Protein AF-A0A6J1N8Q4-F1 (afdb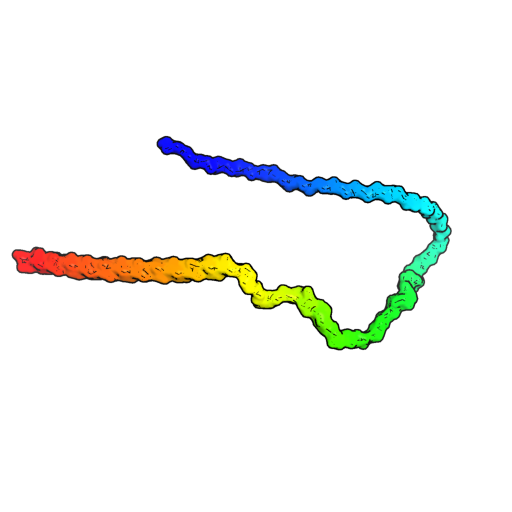_monomer_lite)

Sequence (117 aa):
MEVLPNSYDSDALDCNERSNHSNQSEPEACFSKSEVLWETWTPKTLKRPELLESKNKEWIKRRRPTAECSADALLREKIELVKLLKRNAEEEGNLKILILKEQLKQETIKTDKLLKD

Foldseek 3Di:
DDDDDDDDDDDDDDPDDDDDPDDDDDDDDPDDPDPPPVVPVPPPPPPPPDCPPP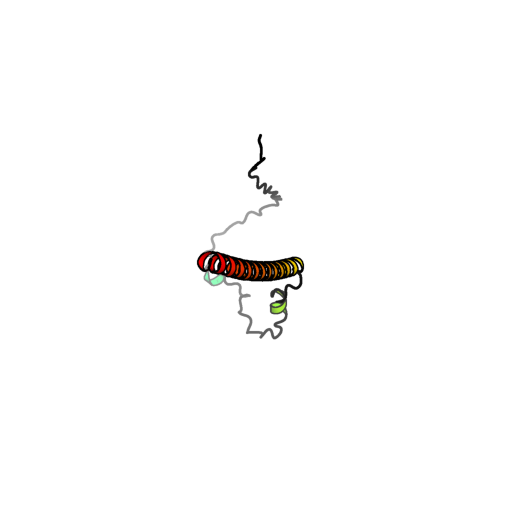PDCVVVVVPDDPPDPPVPPVVVVVVVVVVVVVVVVVVVVVVVVVVVVVVVVVVVVVVVVVVVD

pLDDT: mean 71.21, std 20.52, range [38.69, 98.56]

Radius of gyration: 39.67 Å; c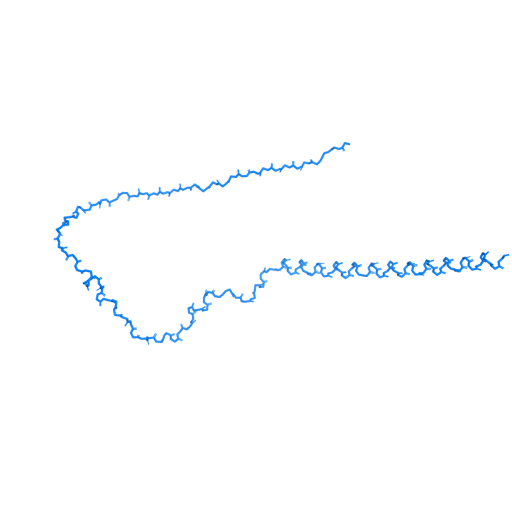hains: 1; bounding box: 64×50×116 Å

Structure (mmCIF, N/CA/C/O backbone):
data_AF-A0A6J1N8Q4-F1
#
_entry.id   AF-A0A6J1N8Q4-F1
#
loop_
_atom_site.group_PDB
_atom_site.id
_atom_site.type_symbol
_atom_site.label_atom_id
_atom_site.label_alt_id
_atom_site.label_comp_id
_atom_site.label_asym_id
_atom_site.label_entity_id
_atom_site.label_seq_id
_atom_site.pdbx_PDB_ins_code
_atom_site.Cartn_x
_atom_site.Cartn_y
_atom_site.Cartn_z
_atom_site.occupancy
_atom_site.B_iso_or_equiv
_atom_site.auth_seq_id
_atom_site.auth_comp_id
_atom_site.auth_asym_id
_atom_site.auth_atom_id
_atom_site.pdbx_PDB_model_num
ATOM 1 N N . MET A 1 1 ? -24.195 20.892 -11.183 1.00 38.69 1 MET A N 1
ATOM 2 C CA . MET A 1 1 ? -23.478 21.495 -12.322 1.00 38.69 1 MET A CA 1
ATOM 3 C C . MET A 1 1 ? -22.114 20.821 -12.362 1.00 38.69 1 MET A C 1
ATOM 5 O O . MET A 1 1 ? -21.383 20.968 -11.396 1.00 38.69 1 MET A O 1
ATOM 9 N N . GLU A 1 2 ? -21.918 19.787 -13.190 1.00 42.66 2 GLU A N 1
ATOM 10 C CA . GLU A 1 2 ? -21.594 19.887 -14.637 1.00 42.66 2 GLU A CA 1
ATOM 11 C C . GLU A 1 2 ? -20.201 20.538 -14.813 1.00 42.66 2 GLU A C 1
ATOM 13 O O . GLU A 1 2 ? -20.002 21.624 -14.290 1.00 42.66 2 GLU A O 1
ATOM 18 N N . VAL A 1 3 ? -19.164 19.977 -15.455 1.00 47.34 3 VAL A N 1
ATOM 19 C CA . VAL A 1 3 ? -19.009 18.901 -16.457 1.00 47.34 3 VAL A CA 1
ATOM 20 C C . VAL A 1 3 ? -17.543 18.398 -16.414 1.00 47.34 3 VAL A C 1
ATOM 22 O O . VAL A 1 3 ? -16.631 19.200 -16.223 1.00 47.34 3 VAL A O 1
ATOM 25 N N . LEU A 1 4 ? -17.301 17.098 -16.628 1.00 52.62 4 LEU A N 1
ATOM 26 C CA . LEU A 1 4 ? -15.997 16.551 -17.053 1.00 52.62 4 LEU A CA 1
ATOM 27 C C . LEU A 1 4 ? -15.833 16.735 -18.570 1.00 52.62 4 LEU A C 1
ATOM 29 O O . LEU A 1 4 ? -16.738 16.311 -19.288 1.00 52.62 4 LEU A O 1
ATOM 33 N N . PRO A 1 5 ? -14.690 17.187 -19.106 1.00 59.25 5 PRO A N 1
ATOM 34 C CA . PRO A 1 5 ? -14.375 16.929 -20.500 1.00 59.25 5 PRO A CA 1
ATOM 35 C C . PRO A 1 5 ? -13.581 15.623 -20.620 1.00 59.25 5 PRO A C 1
ATOM 37 O O . PRO A 1 5 ? -12.369 15.579 -20.421 1.00 59.25 5 PRO A O 1
ATOM 40 N N . ASN A 1 6 ? -14.299 14.557 -20.977 1.00 48.59 6 ASN A N 1
ATOM 41 C CA . ASN A 1 6 ? -13.776 13.552 -21.897 1.00 48.59 6 ASN A CA 1
ATOM 42 C C . ASN A 1 6 ? -13.686 14.218 -23.278 1.00 48.59 6 ASN A C 1
ATOM 44 O O . ASN A 1 6 ? -14.711 14.670 -23.786 1.00 48.59 6 ASN A O 1
ATOM 48 N N . SER A 1 7 ? -12.520 14.215 -23.919 1.00 50.19 7 SER A N 1
ATOM 49 C CA . SER A 1 7 ? -12.463 14.289 -25.382 1.00 50.19 7 SER A CA 1
ATOM 50 C C . SER A 1 7 ? -11.462 13.267 -25.904 1.00 50.19 7 SER A C 1
ATOM 52 O O . SER A 1 7 ? -10.249 13.407 -25.755 1.00 50.19 7 SER A O 1
ATOM 54 N N . TYR A 1 8 ? -12.025 12.208 -26.473 1.00 51.03 8 TYR A N 1
ATOM 55 C CA . TYR A 1 8 ? -11.393 11.378 -27.487 1.00 51.03 8 TYR A CA 1
ATOM 56 C C . TYR A 1 8 ? -11.149 12.223 -28.744 1.00 51.03 8 TYR A C 1
ATOM 58 O O . TYR A 1 8 ? -12.073 12.906 -29.166 1.00 51.03 8 TYR A O 1
ATOM 66 N N . ASP A 1 9 ? -9.968 12.091 -29.345 1.00 47.84 9 ASP A N 1
ATOM 67 C CA . ASP A 1 9 ? -9.703 12.242 -30.785 1.00 47.84 9 ASP A CA 1
ATOM 68 C C . ASP A 1 9 ? -8.525 11.286 -31.079 1.00 47.84 9 ASP A C 1
ATOM 70 O O . ASP A 1 9 ? -7.445 11.445 -30.513 1.00 47.84 9 ASP A O 1
ATOM 74 N N . SER A 1 10 ? -8.743 10.084 -31.622 1.00 48.59 10 SER A N 1
ATOM 75 C CA . SER A 1 10 ? -9.010 9.739 -33.032 1.00 48.59 10 SER A CA 1
ATOM 76 C C . SER A 1 10 ? -7.866 10.108 -33.986 1.00 48.59 10 SER A C 1
ATOM 78 O O . SER A 1 10 ? -7.731 11.246 -34.411 1.00 48.59 10 SER A O 1
ATOM 80 N N . ASP A 1 11 ? -7.073 9.079 -34.298 1.00 46.72 11 ASP A N 1
ATOM 81 C CA . ASP A 1 11 ? -6.535 8.707 -35.612 1.00 46.72 11 ASP A CA 1
ATOM 82 C C . ASP A 1 11 ? -5.971 9.787 -36.552 1.00 46.72 11 ASP A C 1
ATOM 84 O O . ASP A 1 11 ? -6.712 10.520 -37.197 1.00 46.72 11 ASP A O 1
ATOM 88 N N . ALA A 1 12 ? -4.656 9.719 -36.793 1.00 53.41 12 ALA A N 1
ATOM 89 C CA . ALA A 1 12 ? -4.099 9.713 -38.152 1.00 53.41 12 ALA A CA 1
ATOM 90 C C . ALA A 1 12 ? -2.621 9.279 -38.127 1.00 53.41 12 ALA A C 1
ATOM 92 O O . ALA A 1 12 ? -1.723 10.035 -37.759 1.00 53.41 12 ALA A O 1
ATOM 93 N N . LEU A 1 13 ? -2.373 8.034 -38.539 1.00 54.88 13 LEU A N 1
ATOM 94 C CA . LEU A 1 13 ? -1.102 7.628 -39.132 1.00 54.88 13 LEU A CA 1
ATOM 95 C C . LEU A 1 13 ? -0.940 8.398 -40.446 1.00 54.88 13 LEU A C 1
ATOM 97 O O . LEU A 1 13 ? -1.813 8.295 -41.303 1.00 54.88 13 LEU A O 1
ATOM 101 N N . ASP A 1 14 ? 0.174 9.103 -40.627 1.00 45.50 14 ASP A N 1
ATOM 102 C CA . ASP A 1 14 ? 0.563 9.614 -41.943 1.00 45.50 14 ASP A CA 1
ATOM 103 C C . ASP A 1 14 ? 1.999 9.171 -42.249 1.00 45.50 14 ASP A C 1
ATOM 105 O O . ASP A 1 14 ? 2.994 9.832 -41.941 1.00 45.50 14 ASP A O 1
ATOM 109 N N . CYS A 1 15 ? 2.109 7.953 -42.781 1.00 47.91 15 CYS A 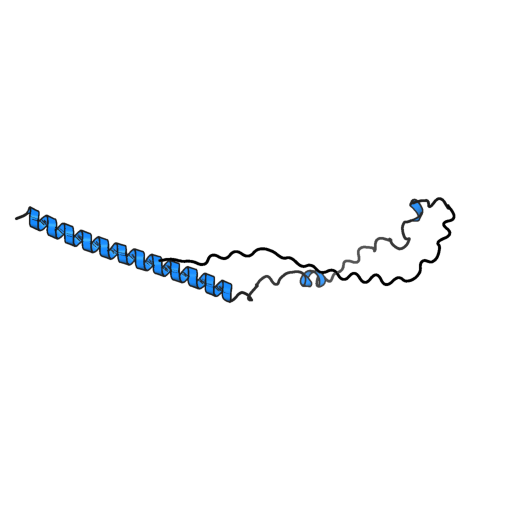N 1
ATOM 110 C CA . CYS A 1 15 ? 3.325 7.457 -43.407 1.00 47.91 15 CYS A CA 1
ATOM 111 C C . CYS A 1 15 ? 3.392 8.039 -44.820 1.00 47.91 15 CYS A C 1
ATOM 113 O O . CYS A 1 15 ? 2.942 7.399 -45.766 1.00 47.91 15 CYS A O 1
ATOM 115 N N . ASN A 1 16 ? 3.953 9.240 -44.973 1.00 50.56 16 ASN A N 1
ATOM 116 C CA . ASN A 1 16 ? 4.174 9.788 -46.305 1.00 50.56 16 ASN A CA 1
ATOM 117 C C . ASN A 1 16 ? 5.486 9.261 -46.902 1.00 50.56 16 ASN A C 1
ATOM 119 O O . ASN A 1 16 ? 6.597 9.598 -46.480 1.00 50.56 16 ASN A O 1
ATOM 123 N N . GLU A 1 17 ? 5.302 8.394 -47.889 1.00 51.69 17 GLU A N 1
ATOM 124 C CA . GLU A 1 17 ? 6.282 7.859 -48.813 1.00 51.69 17 GLU A CA 1
ATOM 125 C C . GLU A 1 17 ? 6.967 8.977 -49.612 1.00 51.69 17 GLU A C 1
ATOM 127 O O . GLU A 1 17 ? 6.329 9.881 -50.151 1.00 51.69 17 GLU A O 1
ATOM 132 N N . ARG A 1 18 ? 8.280 8.855 -49.827 1.00 45.41 18 ARG A N 1
ATOM 133 C CA . ARG A 1 18 ? 8.872 9.415 -51.045 1.00 45.41 18 ARG A CA 1
ATOM 134 C C . ARG A 1 18 ? 9.843 8.436 -51.677 1.00 45.41 18 ARG A C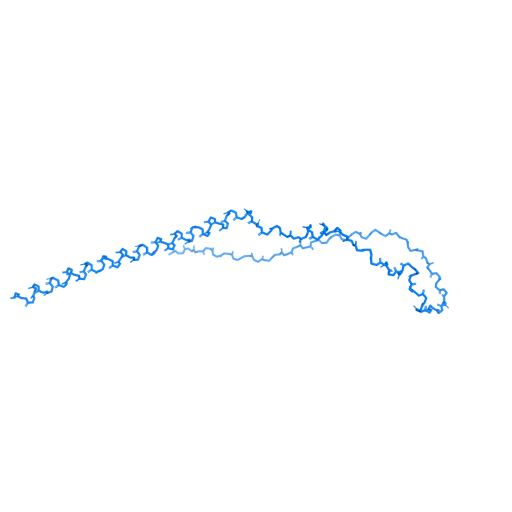 1
ATOM 136 O O . ARG A 1 18 ? 11.047 8.458 -51.441 1.00 45.41 18 ARG A O 1
ATOM 143 N N . SER A 1 19 ? 9.249 7.572 -52.495 1.00 46.59 19 SER A N 1
ATOM 144 C CA . SER A 1 19 ? 9.908 6.882 -53.595 1.00 46.59 19 SER A CA 1
ATOM 145 C C . SER A 1 19 ? 10.520 7.918 -54.541 1.00 46.59 19 SER A C 1
ATOM 147 O O . SER A 1 19 ? 9.814 8.772 -55.073 1.00 46.59 19 SER A O 1
ATOM 149 N N . ASN A 1 20 ? 11.833 7.842 -54.749 1.00 46.94 20 ASN A N 1
ATOM 150 C CA . ASN A 1 20 ? 12.497 8.483 -55.877 1.00 46.94 20 ASN A CA 1
ATOM 151 C C . ASN A 1 20 ? 13.066 7.374 -56.765 1.00 46.94 20 ASN A C 1
ATOM 153 O O . ASN A 1 20 ? 14.206 6.939 -56.601 1.00 46.94 20 ASN A O 1
ATOM 157 N N . HIS A 1 21 ? 12.242 6.915 -57.707 1.00 40.78 21 HIS A N 1
ATOM 158 C CA . HIS A 1 21 ? 12.697 6.181 -58.880 1.00 40.78 21 HIS A CA 1
ATOM 159 C C . HIS A 1 21 ? 13.516 7.127 -59.764 1.00 40.78 21 HIS A C 1
ATOM 161 O O . HIS A 1 21 ? 12.966 7.987 -60.448 1.00 40.78 21 HIS A O 1
ATOM 167 N N . SER A 1 22 ? 14.839 6.974 -59.741 1.00 46.75 22 SER A N 1
ATOM 168 C CA . SER A 1 22 ? 15.718 7.583 -60.736 1.00 46.75 22 SER A CA 1
ATOM 169 C C . SER A 1 22 ? 15.926 6.581 -61.867 1.00 46.75 22 SER A C 1
ATOM 171 O O . SER A 1 22 ? 16.653 5.599 -61.722 1.00 46.75 22 SER A O 1
ATOM 173 N N . ASN A 1 23 ? 15.220 6.820 -62.970 1.00 48.44 23 ASN A N 1
ATOM 174 C CA . ASN A 1 23 ? 15.334 6.097 -64.230 1.00 48.44 23 ASN A CA 1
ATOM 175 C C . ASN A 1 23 ? 16.757 6.199 -64.785 1.00 48.44 23 ASN A C 1
ATOM 177 O O . ASN A 1 23 ? 17.174 7.292 -65.164 1.00 48.44 23 ASN A O 1
ATOM 181 N N . GLN A 1 24 ? 17.458 5.074 -64.922 1.00 44.97 24 GLN A N 1
ATOM 182 C CA . GLN A 1 24 ? 18.624 4.968 -65.798 1.00 44.97 24 GLN A CA 1
ATOM 183 C C . GLN A 1 24 ? 18.629 3.614 -66.523 1.00 44.97 24 GLN A C 1
ATOM 185 O O . GLN A 1 24 ? 19.065 2.602 -65.987 1.00 44.97 24 GLN A O 1
ATOM 190 N N . SER A 1 25 ? 18.141 3.675 -67.768 1.00 49.88 25 SER A N 1
ATOM 191 C CA . SER A 1 25 ? 18.608 2.946 -68.962 1.00 49.88 25 SER A CA 1
ATOM 192 C C . SER A 1 25 ? 18.744 1.419 -68.883 1.00 49.88 25 SER A C 1
ATOM 194 O O . SER A 1 25 ? 19.770 0.886 -68.467 1.00 49.88 25 SER A O 1
ATOM 196 N N . GLU A 1 26 ? 17.731 0.735 -69.419 1.00 51.06 26 GLU A N 1
ATOM 197 C CA . GLU A 1 26 ? 17.800 -0.659 -69.865 1.00 51.06 26 GLU A CA 1
ATOM 198 C C . GLU A 1 26 ? 18.788 -0.809 -71.037 1.00 51.06 26 GLU A C 1
ATOM 200 O O . GLU A 1 26 ? 18.693 -0.060 -72.013 1.00 51.06 26 GLU A O 1
ATOM 205 N N . PRO A 1 27 ? 19.702 -1.791 -71.015 1.00 56.00 27 PRO A N 1
ATOM 206 C CA . PRO A 1 27 ? 20.245 -2.355 -72.238 1.00 56.00 27 PRO A CA 1
ATOM 207 C C . PRO A 1 27 ? 19.402 -3.571 -72.648 1.00 56.00 27 PRO A C 1
ATOM 209 O O . PRO A 1 27 ? 19.250 -4.523 -71.880 1.00 56.00 27 PRO A O 1
ATOM 212 N N . GLU A 1 28 ? 18.860 -3.533 -73.867 1.00 53.59 28 GLU A N 1
ATOM 213 C CA . GLU A 1 28 ? 18.140 -4.640 -74.499 1.00 53.59 28 GLU A CA 1
ATOM 214 C C . GLU A 1 28 ? 18.963 -5.938 -74.434 1.00 53.59 28 GLU A C 1
ATOM 216 O O . GLU A 1 28 ? 20.017 -6.076 -75.059 1.00 53.59 28 GLU A O 1
ATOM 221 N N . ALA A 1 29 ? 18.477 -6.916 -73.672 1.00 46.44 29 ALA A N 1
ATOM 222 C CA . ALA A 1 29 ? 19.062 -8.245 -73.624 1.00 46.44 29 ALA A CA 1
ATOM 223 C C . ALA A 1 29 ? 18.467 -9.105 -74.750 1.00 46.44 29 ALA A C 1
ATOM 225 O O . ALA A 1 29 ? 17.340 -9.592 -74.658 1.00 46.44 29 ALA A O 1
ATOM 226 N N . CYS A 1 30 ? 19.243 -9.325 -75.816 1.00 47.44 30 CYS A N 1
ATOM 227 C CA . CYS A 1 30 ? 18.997 -10.403 -76.773 1.00 47.44 30 CYS A CA 1
ATOM 228 C C . CYS A 1 30 ? 19.113 -11.756 -76.053 1.00 47.44 30 CYS A C 1
ATOM 230 O O . CYS A 1 30 ? 20.202 -12.314 -75.929 1.00 47.44 30 CYS A O 1
ATOM 232 N N . PHE A 1 31 ? 17.994 -12.304 -75.579 1.00 43.47 31 PHE A N 1
ATOM 233 C CA . PHE A 1 31 ? 17.947 -13.674 -75.076 1.00 43.47 31 PHE A CA 1
ATOM 234 C C . PHE A 1 31 ? 17.883 -14.650 -76.254 1.00 43.47 31 PHE A C 1
ATOM 236 O O . PHE A 1 31 ? 16.809 -15.024 -76.729 1.00 43.47 31 PHE A O 1
ATOM 243 N N . SER A 1 32 ? 19.047 -15.093 -76.729 1.00 56.91 32 SER A N 1
ATOM 244 C CA . SER A 1 32 ? 19.122 -16.354 -77.459 1.00 56.91 32 SER A CA 1
ATOM 245 C C . SER A 1 32 ? 18.685 -17.470 -76.505 1.00 56.91 32 SER A C 1
ATOM 247 O O . SER A 1 32 ? 19.217 -17.609 -75.405 1.00 56.91 32 SER A O 1
ATOM 249 N N . LYS A 1 33 ? 17.666 -18.245 -76.901 1.00 58.50 33 LYS A N 1
ATOM 250 C CA . LYS A 1 33 ? 17.229 -19.456 -76.190 1.00 58.50 33 LYS A CA 1
ATOM 251 C C . LYS A 1 33 ? 18.336 -20.512 -76.275 1.00 58.50 33 LYS A C 1
ATOM 253 O O . LYS A 1 33 ? 18.264 -21.423 -77.093 1.00 58.50 33 LYS A O 1
ATOM 258 N N . SER A 1 34 ? 19.373 -20.380 -75.460 1.00 61.31 34 SER A N 1
ATOM 259 C CA . SER A 1 34 ? 20.150 -21.528 -75.020 1.00 61.31 34 SER A CA 1
ATOM 260 C C . SER A 1 34 ? 19.398 -22.142 -73.844 1.00 61.31 34 SER A C 1
ATOM 262 O O . SER A 1 34 ? 19.024 -21.452 -72.896 1.00 61.31 34 SER A O 1
ATOM 264 N N . GLU A 1 35 ? 19.084 -23.431 -73.938 1.00 62.75 35 GLU A N 1
ATOM 265 C CA . GLU A 1 35 ? 18.524 -24.194 -72.826 1.00 62.75 35 GLU A CA 1
ATOM 266 C C . GLU A 1 35 ? 19.511 -24.124 -71.655 1.00 62.75 35 GLU A C 1
ATOM 268 O O . GLU A 1 35 ? 20.565 -24.760 -71.656 1.00 62.75 35 GLU A O 1
ATOM 273 N N . VAL A 1 36 ? 19.200 -23.277 -70.673 1.00 61.69 36 VAL A N 1
ATOM 274 C CA . VAL A 1 36 ? 19.993 -23.142 -69.454 1.00 61.69 36 VAL A CA 1
ATOM 275 C C . VAL A 1 36 ? 19.751 -24.399 -68.625 1.00 61.69 36 VAL A C 1
ATOM 277 O O . VAL A 1 36 ? 18.758 -24.514 -67.910 1.00 61.69 36 VAL A O 1
ATOM 280 N N . LEU A 1 37 ? 20.658 -25.368 -68.744 1.00 68.94 37 LEU A N 1
ATOM 281 C CA . LEU A 1 37 ? 20.733 -26.512 -67.842 1.00 68.94 37 LEU A CA 1
ATOM 282 C C . LEU A 1 37 ? 20.973 -25.981 -66.423 1.00 68.94 37 LEU A C 1
ATOM 284 O O . LEU A 1 37 ? 22.068 -25.510 -66.104 1.00 68.94 37 LEU A O 1
ATOM 288 N N . TRP A 1 38 ? 19.950 -26.065 -65.569 1.00 61.62 38 TRP A N 1
ATOM 289 C CA . TRP A 1 38 ? 19.970 -25.625 -64.165 1.00 61.62 38 TRP A CA 1
ATOM 290 C C . TRP A 1 38 ? 21.119 -26.231 -63.344 1.00 61.62 38 TRP A C 1
ATOM 292 O O . TRP A 1 38 ? 21.541 -25.664 -62.340 1.00 61.62 38 TRP A O 1
ATOM 302 N N . GLU A 1 39 ? 21.682 -27.344 -63.806 1.00 62.91 39 GLU A N 1
ATOM 303 C CA . GLU A 1 39 ? 22.846 -28.019 -63.225 1.00 62.91 39 GLU A CA 1
ATOM 304 C C . GLU A 1 39 ? 24.152 -27.210 -63.345 1.00 62.91 39 GLU A C 1
ATOM 306 O O . GLU A 1 39 ? 25.101 -27.443 -62.599 1.00 62.91 39 GLU A O 1
ATOM 311 N N . THR A 1 40 ? 24.208 -26.226 -64.247 1.00 62.56 40 THR A N 1
ATOM 312 C CA . THR A 1 40 ? 25.374 -25.342 -64.441 1.00 62.56 40 THR A CA 1
ATOM 313 C C . THR A 1 40 ? 25.263 -24.010 -63.697 1.00 62.56 40 THR A C 1
ATOM 315 O O . THR A 1 40 ? 26.213 -23.225 -63.691 1.00 62.56 40 THR A O 1
ATOM 318 N N . TRP A 1 41 ? 24.123 -23.752 -63.047 1.00 62.56 41 TRP A N 1
ATOM 319 C CA . TRP A 1 41 ? 23.832 -22.484 -62.375 1.00 62.56 41 TRP A CA 1
ATOM 320 C C . TRP A 1 41 ? 24.462 -22.344 -60.997 1.00 62.56 41 TRP A C 1
ATOM 322 O O . TRP A 1 41 ? 24.464 -21.252 -60.435 1.00 62.56 41 TRP A O 1
ATOM 332 N N . THR A 1 42 ? 25.023 -23.418 -60.447 1.00 67.25 42 THR A N 1
ATOM 333 C CA . THR A 1 42 ? 25.759 -23.358 -59.190 1.00 67.25 42 THR A CA 1
ATOM 334 C C . THR A 1 42 ? 27.041 -22.548 -59.411 1.00 67.25 42 THR A C 1
ATOM 336 O O . THR A 1 42 ? 27.940 -23.000 -60.129 1.00 67.25 42 THR A O 1
ATOM 339 N N . PRO A 1 43 ? 27.180 -21.354 -58.802 1.00 67.38 43 PRO A N 1
ATOM 340 C CA . PRO A 1 43 ? 28.407 -20.579 -58.888 1.00 67.38 43 PRO A CA 1
ATOM 341 C C . PRO A 1 43 ? 29.575 -21.450 -58.421 1.00 67.38 43 PRO A C 1
ATOM 343 O O . PRO A 1 43 ? 29.555 -21.968 -57.305 1.00 67.38 43 PRO A O 1
ATOM 346 N N . LYS A 1 44 ? 30.628 -21.591 -59.240 1.00 63.31 44 LYS A N 1
ATOM 347 C CA . LYS A 1 44 ? 31.853 -22.352 -58.893 1.00 63.31 44 LYS A CA 1
ATOM 348 C C . LYS A 1 44 ? 32.538 -21.854 -57.605 1.00 63.31 44 LYS A C 1
ATOM 350 O O . LYS A 1 44 ? 33.457 -22.494 -57.099 1.00 63.31 44 LYS A O 1
ATOM 355 N N . THR A 1 45 ? 32.097 -20.708 -57.094 1.00 59.12 45 THR A N 1
ATOM 356 C CA . THR A 1 45 ? 32.531 -20.038 -55.869 1.00 59.12 45 THR A CA 1
ATOM 357 C C . THR A 1 45 ? 31.771 -20.476 -54.615 1.00 59.12 45 THR A C 1
ATOM 359 O O . THR A 1 45 ? 32.250 -20.208 -53.519 1.00 59.12 45 THR A O 1
ATOM 362 N N . LEU A 1 46 ? 30.663 -21.221 -54.725 1.00 55.28 46 LEU A N 1
ATOM 363 C CA . LEU A 1 46 ? 29.993 -21.872 -53.588 1.00 55.28 46 LEU A CA 1
ATOM 364 C C . LEU A 1 46 ? 30.700 -23.179 -53.181 1.00 55.28 46 LEU A C 1
ATOM 366 O O . LEU A 1 46 ? 30.075 -24.174 -52.819 1.00 55.28 46 LEU A O 1
ATOM 370 N N . LYS A 1 47 ? 32.038 -23.189 -53.203 1.00 61.75 47 LYS A N 1
ATOM 371 C CA . LYS A 1 47 ? 32.784 -24.176 -52.425 1.00 61.75 47 LYS A CA 1
ATOM 372 C C . LYS A 1 47 ? 32.536 -23.841 -50.960 1.00 61.75 47 LYS A C 1
ATOM 374 O O . LYS A 1 47 ? 32.880 -22.749 -50.516 1.00 61.75 47 LYS A O 1
ATOM 379 N N . ARG A 1 48 ? 31.912 -24.767 -50.226 1.00 56.56 48 ARG A N 1
ATOM 380 C CA . ARG A 1 48 ? 31.799 -24.700 -48.765 1.00 56.56 48 ARG A CA 1
ATOM 381 C C . ARG A 1 48 ? 33.209 -24.423 -48.221 1.00 56.56 48 ARG A C 1
ATOM 383 O O . ARG A 1 48 ? 34.080 -25.262 -48.453 1.00 56.56 48 ARG A O 1
ATOM 390 N N . PRO A 1 49 ? 33.462 -23.284 -47.553 1.00 60.69 49 PRO A N 1
ATOM 391 C CA . PRO A 1 49 ? 34.731 -23.085 -46.878 1.00 60.69 49 PRO A CA 1
ATOM 392 C C . PRO A 1 49 ? 34.899 -24.237 -45.891 1.00 60.69 49 PRO A C 1
ATOM 394 O O . PRO A 1 49 ? 33.984 -24.508 -45.105 1.00 60.69 49 PRO A O 1
ATOM 397 N N . GLU A 1 50 ? 36.023 -24.948 -45.966 1.00 61.12 50 GLU A N 1
ATOM 398 C CA . GLU A 1 50 ? 36.422 -25.837 -44.882 1.00 61.12 50 GLU A CA 1
ATOM 399 C C . GLU A 1 50 ? 36.353 -25.040 -43.585 1.00 61.12 50 GLU A C 1
ATOM 401 O O . GLU A 1 50 ? 36.700 -23.859 -43.552 1.00 61.12 50 GLU A O 1
ATOM 406 N N . LEU A 1 51 ? 35.788 -25.683 -42.568 1.00 56.66 51 LEU A N 1
ATOM 407 C CA . LEU A 1 51 ? 35.405 -25.135 -41.277 1.00 56.66 51 LEU A CA 1
ATOM 408 C C . LEU A 1 51 ? 36.598 -24.415 -40.631 1.00 56.66 51 LEU A C 1
ATOM 410 O O . LEU A 1 51 ? 37.347 -24.977 -39.839 1.00 56.66 51 LEU A O 1
ATOM 414 N N . LEU A 1 52 ? 36.784 -23.147 -40.988 1.00 53.62 52 LEU A N 1
ATOM 415 C CA . LEU A 1 52 ? 37.698 -22.247 -40.319 1.00 53.62 52 LEU A CA 1
ATOM 416 C C . LEU A 1 52 ? 36.989 -21.929 -39.014 1.00 53.62 52 LEU A C 1
ATOM 418 O O . LEU A 1 52 ? 36.101 -21.078 -38.967 1.00 53.62 52 LEU A O 1
ATOM 422 N N . GLU A 1 53 ? 37.296 -22.719 -37.985 1.00 57.41 53 GL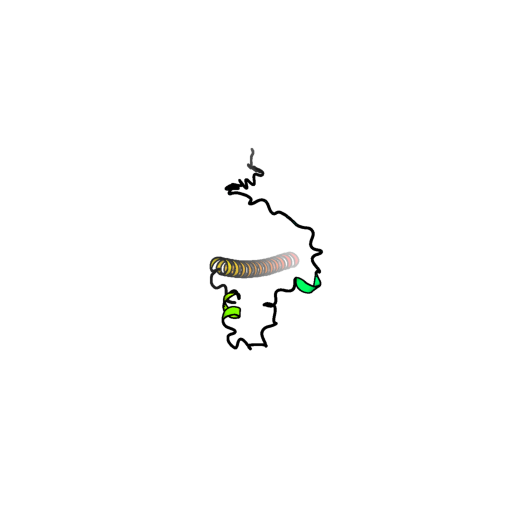U A N 1
ATOM 423 C CA . GLU A 1 53 ? 36.851 -22.479 -36.623 1.00 57.41 53 GLU A CA 1
ATOM 424 C C . GLU A 1 53 ? 37.180 -21.028 -36.285 1.00 57.41 53 GLU A C 1
ATOM 426 O O . GLU A 1 53 ? 38.319 -20.669 -35.974 1.00 57.41 53 GLU A O 1
ATOM 431 N N . SER A 1 54 ? 36.181 -20.156 -36.399 1.00 56.47 54 SER A N 1
ATOM 432 C CA . SER A 1 54 ? 36.312 -18.761 -36.037 1.00 56.47 54 SER A CA 1
ATOM 433 C C . SER A 1 54 ? 36.441 -18.732 -34.519 1.00 56.47 54 SER A C 1
ATOM 435 O O . SER A 1 54 ? 35.449 -18.657 -33.793 1.00 56.47 54 SER A O 1
ATOM 437 N N . LYS A 1 55 ? 37.680 -18.826 -34.026 1.00 61.38 55 LYS A N 1
ATOM 438 C CA . LYS A 1 55 ? 38.029 -18.790 -32.598 1.00 61.38 55 LYS A CA 1
ATOM 439 C C . LYS A 1 55 ? 37.608 -17.488 -31.917 1.00 61.38 55 LYS A C 1
ATOM 441 O O . LYS A 1 55 ? 37.672 -17.389 -30.696 1.00 61.38 55 LYS A O 1
ATOM 446 N N . ASN A 1 56 ? 37.126 -16.507 -32.679 1.00 61.44 56 ASN A N 1
ATOM 447 C CA . ASN A 1 56 ? 36.708 -15.227 -32.156 1.00 61.44 56 ASN A CA 1
ATOM 448 C C . ASN A 1 56 ? 35.184 -15.133 -32.008 1.00 61.44 56 ASN A C 1
ATOM 450 O O . ASN A 1 56 ? 34.462 -14.750 -32.922 1.00 61.44 56 ASN A O 1
ATOM 454 N N . LYS A 1 57 ? 34.693 -15.459 -30.806 1.00 63.25 57 LYS A N 1
ATOM 455 C CA . LYS A 1 57 ? 33.285 -15.284 -30.392 1.00 63.25 57 LYS A CA 1
ATOM 456 C C . LYS A 1 57 ? 32.930 -13.817 -30.088 1.00 63.25 57 LYS A C 1
ATOM 458 O O . LYS A 1 57 ? 31.848 -13.538 -29.578 1.00 63.25 57 LYS A O 1
ATOM 463 N N . GLU A 1 58 ? 33.821 -12.865 -30.359 1.00 63.88 58 GLU A N 1
ATOM 464 C CA . GLU A 1 58 ? 33.610 -11.441 -30.060 1.00 63.88 58 GLU A CA 1
ATOM 465 C C . GLU A 1 58 ? 32.433 -10.830 -30.827 1.00 63.88 58 GLU A C 1
ATOM 467 O O . GLU A 1 58 ? 31.734 -9.974 -30.286 1.00 63.88 58 GLU A O 1
ATOM 472 N N . TRP A 1 59 ? 32.127 -11.320 -32.032 1.00 64.06 59 TRP A N 1
ATOM 473 C CA . TRP A 1 59 ? 30.954 -10.867 -32.787 1.00 64.06 59 TRP A CA 1
ATOM 474 C C . TRP A 1 59 ? 29.625 -11.255 -32.111 1.00 64.06 59 TRP A C 1
ATOM 476 O O . TRP A 1 59 ? 28.652 -10.508 -32.207 1.00 64.06 59 TRP A O 1
ATOM 486 N N . ILE A 1 60 ? 29.595 -12.358 -31.346 1.00 63.19 60 ILE A N 1
ATOM 487 C CA . ILE A 1 60 ? 28.418 -12.807 -30.575 1.00 63.19 60 ILE A CA 1
ATOM 488 C C . ILE A 1 60 ? 28.153 -11.880 -29.376 1.00 63.19 60 ILE A C 1
ATOM 490 O O . ILE A 1 60 ? 27.009 -11.735 -28.946 1.00 63.19 60 ILE A O 1
ATOM 494 N N . LYS A 1 61 ? 29.182 -11.199 -28.853 1.00 63.97 61 LYS A N 1
ATOM 495 C CA . LYS A 1 61 ? 29.040 -10.278 -27.712 1.00 63.97 61 LYS A CA 1
ATOM 496 C C . LYS A 1 61 ? 28.371 -8.951 -28.085 1.00 63.97 61 LYS A C 1
ATOM 498 O O . LYS A 1 61 ? 27.789 -8.319 -27.215 1.00 63.97 61 LYS A O 1
ATOM 503 N N . ARG A 1 62 ? 28.390 -8.541 -29.360 1.00 63.66 62 ARG A N 1
ATOM 504 C CA . ARG A 1 62 ? 27.835 -7.246 -29.810 1.00 63.66 62 ARG A CA 1
ATOM 505 C C . ARG A 1 62 ? 26.307 -7.212 -29.930 1.00 63.66 62 ARG A C 1
ATOM 507 O O . ARG A 1 62 ? 25.753 -6.163 -30.231 1.00 63.66 62 ARG A O 1
ATOM 514 N N . ARG A 1 63 ? 25.623 -8.347 -29.734 1.00 61.78 63 ARG A N 1
ATOM 515 C CA . ARG A 1 63 ? 24.161 -8.467 -29.895 1.00 61.78 63 ARG A CA 1
ATOM 516 C C . ARG A 1 63 ? 23.407 -8.844 -28.626 1.00 61.78 63 ARG A C 1
ATOM 518 O O . ARG A 1 63 ? 22.196 -9.027 -28.684 1.00 61.78 63 ARG A O 1
ATOM 525 N N . ARG A 1 64 ? 24.090 -8.991 -27.490 1.00 63.97 64 ARG A N 1
ATOM 526 C CA . ARG A 1 64 ? 23.397 -9.221 -26.222 1.00 63.97 64 ARG A CA 1
ATOM 527 C C . ARG A 1 64 ? 23.128 -7.867 -25.574 1.00 63.97 64 ARG A C 1
ATOM 529 O O . ARG A 1 64 ? 24.098 -7.148 -25.338 1.00 63.97 64 ARG A O 1
ATOM 536 N N . PRO A 1 65 ? 21.865 -7.519 -25.276 1.00 63.59 65 PRO A N 1
ATOM 537 C CA . PRO A 1 65 ? 21.584 -6.476 -24.303 1.00 63.59 65 PRO A CA 1
ATOM 538 C C . PRO A 1 65 ? 22.415 -6.778 -23.054 1.00 63.59 65 PRO A C 1
ATOM 540 O O . PRO A 1 65 ? 22.399 -7.911 -22.563 1.00 63.59 65 PRO A O 1
ATOM 543 N N . THR A 1 66 ? 23.209 -5.815 -22.593 1.00 65.69 66 THR A N 1
ATOM 544 C CA . THR A 1 66 ? 23.922 -5.936 -21.319 1.00 65.69 66 THR A CA 1
ATOM 545 C C . THR A 1 66 ? 22.888 -6.254 -20.249 1.00 65.69 66 THR A C 1
ATOM 547 O O . THR A 1 66 ? 21.935 -5.500 -20.075 1.00 65.69 66 THR A O 1
ATOM 550 N N . ALA A 1 67 ? 23.042 -7.405 -19.592 1.00 60.34 67 ALA A N 1
ATOM 551 C CA . ALA A 1 67 ? 22.027 -8.034 -18.745 1.00 60.34 67 ALA A CA 1
ATOM 552 C C . ALA A 1 67 ? 21.699 -7.267 -17.450 1.00 60.34 67 ALA A C 1
ATOM 554 O O . ALA A 1 67 ? 20.993 -7.778 -16.592 1.00 60.34 67 ALA A O 1
ATOM 555 N N . GLU A 1 68 ? 22.143 -6.024 -17.324 1.00 60.44 68 GLU A N 1
ATOM 556 C CA . GLU A 1 68 ? 21.697 -5.112 -16.289 1.00 60.44 68 GLU A CA 1
ATOM 557 C C . GLU A 1 68 ? 21.326 -3.800 -16.965 1.00 60.44 68 GLU A C 1
ATOM 559 O O . GLU A 1 68 ? 22.169 -2.943 -17.230 1.00 60.44 68 GLU A O 1
ATOM 564 N N . CYS A 1 69 ? 20.038 -3.644 -17.276 1.00 57.84 69 CYS A N 1
ATOM 565 C CA . CYS A 1 69 ? 19.490 -2.336 -17.597 1.00 57.84 69 CYS A CA 1
ATOM 566 C C . CYS A 1 69 ? 19.460 -1.523 -16.294 1.00 57.84 69 CYS A C 1
ATOM 568 O O . CYS A 1 69 ? 18.457 -1.438 -15.588 1.00 57.84 69 CYS A O 1
ATOM 570 N N . SER A 1 70 ? 20.616 -0.970 -15.929 1.00 58.81 70 SER A N 1
ATOM 571 C CA . SER A 1 70 ? 20.769 0.006 -14.852 1.00 58.81 70 SER A CA 1
ATOM 572 C C . SER A 1 70 ? 20.122 1.354 -15.172 1.00 58.81 70 SER A C 1
ATOM 574 O O . SER A 1 70 ? 20.044 2.213 -14.300 1.00 58.81 70 SER A O 1
ATOM 576 N N . ALA A 1 71 ? 19.633 1.518 -16.403 1.00 62.34 71 ALA A N 1
ATOM 577 C CA . ALA A 1 71 ? 19.134 2.770 -16.945 1.00 62.34 71 ALA A CA 1
ATOM 578 C C . ALA A 1 71 ? 17.750 3.177 -16.423 1.00 62.34 71 ALA A C 1
ATOM 580 O O . ALA A 1 71 ? 17.400 4.350 -16.516 1.00 62.34 71 ALA A O 1
ATOM 581 N N . ASP A 1 72 ? 16.968 2.257 -15.853 1.00 79.81 72 ASP A N 1
ATOM 582 C CA . ASP A 1 72 ? 15.580 2.556 -15.490 1.00 79.81 72 ASP A CA 1
ATOM 583 C C . ASP A 1 72 ? 15.447 2.982 -14.016 1.00 79.81 72 ASP A C 1
ATOM 585 O O . ASP A 1 72 ? 14.795 2.335 -13.192 1.00 79.81 72 ASP A O 1
ATOM 589 N N . ALA A 1 73 ? 16.142 4.069 -13.658 1.00 87.00 73 ALA A N 1
ATOM 590 C CA . ALA A 1 73 ? 16.110 4.662 -12.316 1.00 87.00 73 ALA A CA 1
ATOM 591 C C . ALA A 1 73 ? 14.671 4.984 -11.878 1.00 87.00 73 ALA A C 1
ATOM 593 O O . ALA A 1 73 ? 14.272 4.667 -10.758 1.00 87.00 73 ALA A O 1
ATOM 594 N N . LEU A 1 74 ? 13.862 5.492 -12.812 1.00 89.12 74 LEU A N 1
ATOM 595 C CA . LEU A 1 74 ? 12.453 5.800 -12.588 1.00 89.12 74 LEU A CA 1
ATOM 596 C C . LEU A 1 74 ? 11.635 4.552 -12.229 1.00 89.12 74 LEU A C 1
ATOM 598 O O . LEU A 1 74 ? 10.778 4.599 -11.347 1.00 89.12 74 LEU A O 1
ATOM 602 N N . LEU A 1 75 ? 11.884 3.420 -12.894 1.00 89.19 75 LEU A N 1
ATOM 603 C CA . LEU A 1 75 ? 11.196 2.168 -12.580 1.00 89.19 75 LEU A CA 1
ATOM 604 C C . LEU A 1 75 ? 11.543 1.681 -11.166 1.00 89.19 75 LEU A C 1
ATOM 606 O O . LEU A 1 75 ? 10.657 1.232 -10.439 1.00 89.19 75 LEU A O 1
ATOM 610 N N . ARG A 1 76 ? 12.806 1.813 -10.747 1.00 89.94 76 ARG A N 1
ATOM 611 C CA . ARG A 1 76 ? 13.241 1.452 -9.387 1.00 89.94 76 ARG A CA 1
ATOM 612 C C . ARG A 1 76 ? 12.578 2.330 -8.336 1.00 89.94 76 ARG A C 1
ATOM 614 O O . ARG A 1 76 ? 12.031 1.799 -7.376 1.00 89.94 76 ARG A O 1
ATOM 621 N N . GLU A 1 77 ? 12.567 3.644 -8.543 1.00 94.25 77 GLU A N 1
ATOM 622 C CA . GLU A 1 77 ? 11.899 4.590 -7.644 1.00 94.25 77 GLU A CA 1
ATOM 623 C C . GLU A 1 77 ? 10.403 4.287 -7.515 1.00 94.25 77 GLU A C 1
ATOM 625 O O . GLU A 1 77 ? 9.873 4.253 -6.406 1.00 94.25 77 GLU A O 1
ATOM 630 N N . LYS A 1 78 ? 9.725 3.969 -8.627 1.00 94.88 78 LYS A N 1
ATOM 631 C CA . LYS A 1 78 ? 8.316 3.547 -8.607 1.00 94.88 78 LYS A CA 1
ATOM 632 C C . LYS A 1 78 ? 8.109 2.259 -7.813 1.00 94.88 78 LYS A C 1
ATOM 634 O O . LYS A 1 78 ? 7.157 2.167 -7.041 1.00 94.88 78 LYS A O 1
ATOM 639 N N . ILE A 1 79 ? 8.989 1.271 -7.975 1.00 95.69 79 ILE A N 1
ATOM 640 C CA . ILE A 1 79 ? 8.929 0.020 -7.207 1.00 95.69 79 ILE A CA 1
ATOM 641 C C . ILE A 1 79 ? 9.120 0.298 -5.711 1.00 95.69 79 ILE A C 1
ATOM 643 O O . ILE A 1 79 ? 8.367 -0.233 -4.893 1.00 95.69 79 ILE A O 1
ATOM 647 N N . GLU A 1 80 ? 10.086 1.139 -5.342 1.00 96.88 80 GLU A N 1
ATOM 648 C CA . GLU A 1 80 ? 10.324 1.512 -3.945 1.00 96.88 80 GLU A CA 1
ATOM 649 C C . GLU A 1 80 ? 9.149 2.287 -3.346 1.00 96.88 80 GLU A C 1
ATOM 651 O O . GLU A 1 80 ? 8.722 1.987 -2.229 1.00 96.88 80 GLU A O 1
ATOM 656 N N . LEU A 1 81 ? 8.541 3.197 -4.109 1.00 97.81 81 LEU A N 1
ATOM 657 C CA . LEU A 1 81 ? 7.331 3.896 -3.691 1.00 97.81 81 LEU A CA 1
ATOM 658 C C . LEU A 1 81 ? 6.180 2.918 -3.430 1.00 97.81 81 LEU A C 1
ATOM 660 O O . LEU A 1 81 ? 5.528 3.000 -2.392 1.00 97.81 81 LEU A O 1
ATOM 664 N N . VAL A 1 82 ? 5.952 1.946 -4.319 1.00 98.12 82 VAL A N 1
ATOM 665 C CA . VAL A 1 82 ? 4.917 0.919 -4.113 1.00 98.12 82 VAL A CA 1
ATOM 666 C C . VAL A 1 82 ? 5.187 0.106 -2.844 1.00 98.12 82 VAL A C 1
ATOM 668 O O . VAL A 1 82 ? 4.258 -0.169 -2.086 1.00 98.12 82 VAL A O 1
ATOM 671 N N . LYS A 1 83 ? 6.445 -0.263 -2.570 1.00 98.25 83 LYS A N 1
ATOM 672 C CA . LYS A 1 83 ? 6.811 -0.963 -1.326 1.00 98.25 83 LYS A CA 1
ATOM 673 C C . LYS A 1 83 ? 6.561 -0.103 -0.088 1.00 98.25 83 LYS A C 1
ATOM 675 O O . LYS A 1 83 ? 6.114 -0.629 0.929 1.00 98.25 83 LYS A O 1
ATOM 680 N N . LEU A 1 84 ? 6.864 1.192 -0.157 1.00 98.50 84 LEU A N 1
ATOM 681 C CA . LEU A 1 84 ? 6.618 2.132 0.933 1.00 98.50 84 LEU A CA 1
ATOM 682 C C . LEU A 1 84 ? 5.117 2.262 1.217 1.00 98.50 84 LEU A C 1
ATOM 684 O O . LEU A 1 84 ? 4.702 2.117 2.361 1.00 98.50 84 LEU A O 1
ATOM 688 N N . LEU A 1 85 ? 4.306 2.458 0.175 1.00 98.44 85 LEU A N 1
ATOM 689 C CA . LEU A 1 85 ? 2.853 2.591 0.304 1.00 98.44 85 LEU A CA 1
ATOM 690 C C . LEU A 1 85 ? 2.203 1.328 0.878 1.00 98.44 85 LEU A C 1
ATOM 692 O O . LEU A 1 85 ? 1.299 1.434 1.701 1.00 98.44 85 LEU A O 1
ATOM 696 N N . LYS A 1 86 ? 2.685 0.139 0.495 1.00 98.50 86 LYS A N 1
ATOM 697 C CA . LYS A 1 86 ? 2.224 -1.128 1.082 1.00 98.50 86 LYS A CA 1
ATOM 698 C C . LYS A 1 86 ? 2.499 -1.198 2.582 1.00 98.50 86 LYS A C 1
ATOM 700 O O . LYS A 1 86 ? 1.577 -1.473 3.341 1.00 98.50 86 LYS A O 1
ATOM 705 N N . ARG A 1 87 ? 3.730 -0.889 3.007 1.00 98.31 87 ARG A N 1
ATOM 706 C CA . ARG A 1 87 ? 4.087 -0.855 4.435 1.00 98.31 87 ARG A CA 1
ATOM 707 C C . ARG A 1 87 ? 3.239 0.152 5.205 1.00 98.31 87 ARG A C 1
ATOM 709 O O . ARG A 1 87 ? 2.698 -0.194 6.245 1.00 98.31 87 ARG A O 1
ATOM 716 N N . ASN A 1 88 ? 3.047 1.352 4.657 1.00 98.44 88 ASN A N 1
ATOM 717 C CA . ASN A 1 88 ? 2.217 2.370 5.298 1.00 98.44 88 ASN A CA 1
ATOM 718 C C . ASN A 1 88 ? 0.757 1.906 5.456 1.00 98.44 88 ASN A C 1
ATOM 720 O O . ASN A 1 88 ? 0.173 2.059 6.522 1.00 98.44 88 ASN A O 1
ATOM 724 N N . ALA A 1 89 ? 0.180 1.271 4.431 1.00 98.25 89 ALA A N 1
ATOM 725 C CA . ALA A 1 89 ? -1.176 0.728 4.509 1.00 98.25 89 ALA A CA 1
ATOM 726 C C . ALA A 1 89 ? -1.306 -0.398 5.555 1.00 98.25 89 ALA A C 1
ATOM 728 O O . ALA A 1 89 ? -2.317 -0.483 6.255 1.00 98.25 89 ALA A O 1
ATOM 729 N N . GLU A 1 90 ? -0.290 -1.255 5.683 1.00 98.25 90 GLU A N 1
ATOM 730 C CA . GLU A 1 90 ? -0.237 -2.295 6.717 1.00 98.25 90 GLU A CA 1
ATOM 731 C C . GLU A 1 90 ? -0.142 -1.688 8.125 1.00 98.25 90 GLU A C 1
ATOM 733 O O . GLU A 1 90 ? -0.869 -2.102 9.030 1.00 98.25 90 GLU A O 1
ATOM 738 N N . GLU A 1 91 ? 0.707 -0.677 8.314 1.00 98.12 91 GLU A N 1
ATOM 739 C CA . GLU A 1 91 ? 0.865 0.042 9.582 1.00 98.12 91 GLU A CA 1
ATOM 740 C C . GLU A 1 91 ? -0.427 0.765 9.993 1.00 98.12 91 GLU A C 1
ATOM 742 O O . GLU A 1 91 ? -0.901 0.588 11.118 1.00 98.12 91 GLU A O 1
ATOM 747 N N . GLU A 1 92 ? -1.058 1.501 9.075 1.00 98.00 92 GLU A N 1
ATOM 748 C CA . GLU A 1 92 ? -2.354 2.151 9.303 1.00 98.00 92 GLU A CA 1
ATOM 749 C C . GLU A 1 92 ? -3.454 1.131 9.634 1.00 98.00 92 GLU A C 1
ATOM 751 O O . GLU A 1 92 ? -4.257 1.338 10.552 1.00 98.00 92 GLU A O 1
ATOM 756 N N . GLY A 1 93 ? -3.469 -0.008 8.933 1.00 98.00 93 GLY A N 1
ATOM 757 C CA . GLY A 1 93 ? -4.383 -1.113 9.210 1.00 98.00 93 GLY A CA 1
ATOM 758 C C . GLY A 1 93 ? -4.200 -1.675 10.622 1.00 98.00 93 GLY A C 1
ATOM 759 O O . GLY A 1 93 ? -5.175 -1.840 11.361 1.00 98.00 93 GLY A O 1
ATOM 760 N N . ASN A 1 94 ? -2.953 -1.901 11.033 1.00 98.31 94 ASN A N 1
ATOM 761 C CA . ASN A 1 94 ? -2.617 -2.391 12.368 1.00 98.31 94 ASN A CA 1
ATOM 762 C C . ASN A 1 94 ? -3.023 -1.399 13.468 1.00 98.31 94 ASN A C 1
ATOM 764 O O . ASN A 1 94 ? -3.598 -1.805 14.483 1.00 98.31 94 ASN A O 1
ATOM 768 N N . LEU A 1 95 ? -2.795 -0.101 13.256 1.00 98.38 95 LEU A N 1
ATOM 769 C CA . LEU A 1 95 ? -3.228 0.951 14.179 1.00 98.38 95 LEU A CA 1
ATOM 770 C C . LEU A 1 95 ? -4.752 0.980 14.325 1.00 98.38 95 LEU A C 1
ATOM 772 O O . LEU A 1 95 ? -5.269 1.029 15.443 1.00 98.38 95 LEU A O 1
ATOM 776 N N . LYS A 1 96 ? -5.489 0.871 13.215 1.00 98.44 96 LYS A N 1
ATOM 777 C CA . LYS A 1 96 ? -6.956 0.822 13.238 1.00 98.44 96 LYS A CA 1
ATOM 778 C C . LYS A 1 96 ? -7.473 -0.384 14.023 1.00 98.44 96 LYS A C 1
ATOM 780 O O . LYS A 1 96 ? -8.411 -0.245 14.806 1.00 98.44 96 LYS A O 1
ATOM 785 N N . ILE A 1 97 ? -6.846 -1.551 13.864 1.00 98.38 97 ILE A N 1
ATOM 786 C CA . ILE A 1 97 ? -7.189 -2.758 14.630 1.00 98.38 97 ILE A CA 1
ATOM 787 C C . ILE A 1 97 ? -6.951 -2.545 16.130 1.00 98.38 97 ILE A C 1
ATOM 789 O O . ILE A 1 97 ? -7.794 -2.933 16.938 1.00 98.38 97 ILE A O 1
ATOM 793 N N . LEU A 1 98 ? -5.831 -1.929 16.518 1.00 98.50 98 LEU A N 1
ATOM 794 C CA . LEU A 1 98 ? -5.533 -1.623 17.922 1.00 98.50 98 LEU A CA 1
ATOM 795 C C . LEU A 1 98 ? -6.580 -0.691 18.538 1.00 98.50 98 LEU A C 1
ATOM 797 O O . LEU A 1 98 ? -7.089 -0.979 19.620 1.00 98.50 98 LEU A O 1
ATOM 801 N N . ILE A 1 99 ? -6.948 0.374 17.823 1.00 98.44 99 ILE A N 1
ATOM 802 C CA . ILE A 1 99 ? -7.981 1.317 18.265 1.00 98.44 99 ILE A CA 1
ATOM 803 C C . ILE A 1 99 ? -9.319 0.598 18.458 1.00 98.44 99 ILE A C 1
ATOM 805 O O . ILE A 1 99 ? -9.943 0.748 19.504 1.00 98.44 99 ILE A O 1
ATOM 809 N N . LEU A 1 100 ? -9.741 -0.223 17.491 1.00 98.56 100 LEU A N 1
ATOM 810 C CA . LEU A 1 100 ? -11.003 -0.963 17.579 1.00 98.56 100 LEU A CA 1
ATOM 811 C C . LEU A 1 100 ? -11.018 -1.954 18.750 1.00 98.56 100 LEU A C 1
ATOM 813 O O . LEU A 1 100 ? -12.039 -2.094 19.419 1.00 98.56 100 LEU A O 1
ATOM 817 N N . LYS A 1 101 ? -9.892 -2.620 19.034 1.00 98.50 101 LYS A N 1
ATOM 818 C CA . LYS A 1 101 ? -9.765 -3.509 20.200 1.00 98.50 101 LYS A CA 1
ATOM 819 C C . LYS A 1 101 ? -9.906 -2.748 21.515 1.00 98.50 101 LYS A C 1
ATOM 821 O O . LYS A 1 101 ? -10.587 -3.227 22.420 1.00 98.50 101 LYS A O 1
ATOM 826 N N . GLU A 1 102 ? -9.285 -1.577 21.623 1.00 98.19 102 GLU A N 1
ATOM 827 C CA . GLU A 1 102 ? -9.395 -0.750 22.824 1.00 98.19 102 GLU A CA 1
ATOM 828 C C . GLU A 1 102 ? -10.812 -0.181 22.987 1.00 98.19 102 GLU A C 1
ATOM 830 O O . GLU A 1 102 ? -11.368 -0.228 24.081 1.00 98.19 102 GLU A O 1
ATOM 835 N N . GLN A 1 103 ? -11.450 0.266 21.900 1.00 98.31 103 GLN A N 1
ATOM 836 C CA . GLN A 1 103 ? -12.853 0.690 21.918 1.00 98.31 103 GLN A CA 1
ATOM 837 C C . GLN A 1 103 ? -13.779 -0.443 22.364 1.00 98.31 103 GLN A C 1
ATOM 839 O O . GLN A 1 103 ? -14.615 -0.240 23.240 1.00 98.31 103 GLN A O 1
ATOM 844 N N . LEU A 1 104 ? -13.589 -1.650 21.825 1.00 98.06 104 LEU A N 1
ATOM 845 C CA . LEU A 1 104 ? -14.363 -2.821 22.230 1.00 98.06 104 LEU A CA 1
ATOM 846 C C . LEU A 1 104 ? -14.212 -3.092 23.731 1.00 98.06 104 LEU A C 1
ATOM 848 O O . LEU A 1 104 ? -15.207 -3.287 24.420 1.00 98.06 104 LEU A O 1
ATOM 852 N N . LYS A 1 105 ? -12.983 -3.037 24.252 1.00 98.31 105 LYS A N 1
ATOM 853 C CA . LYS A 1 105 ? -12.705 -3.211 25.683 1.00 98.31 105 LYS A CA 1
ATOM 854 C C . LYS A 1 105 ? -13.399 -2.150 26.544 1.00 98.31 105 LYS A C 1
ATOM 856 O O . LYS A 1 105 ? -13.912 -2.460 27.621 1.00 98.31 105 LYS A O 1
ATOM 861 N N . GLN A 1 106 ? -13.424 -0.898 26.095 1.00 98.19 106 GLN A N 1
ATOM 862 C CA . GLN A 1 106 ? -14.125 0.172 26.803 1.00 98.19 106 GLN A CA 1
ATOM 863 C C . GLN A 1 106 ? -15.634 -0.065 26.823 1.00 98.19 106 GLN A C 1
ATOM 865 O O . GLN A 1 106 ? -16.250 0.084 27.878 1.00 98.19 106 GLN A O 1
ATOM 870 N N . GLU A 1 107 ? -16.220 -0.477 25.700 1.00 97.00 107 GLU A N 1
ATOM 871 C CA . GLU A 1 107 ? -17.646 -0.798 25.627 1.00 97.00 107 GLU A CA 1
ATOM 872 C C . GLU A 1 107 ? -18.005 -1.995 26.511 1.00 97.00 107 GLU A C 1
ATOM 874 O O . GLU A 1 107 ? -18.961 -1.894 27.273 1.00 97.00 107 GLU A O 1
ATOM 879 N N . THR A 1 108 ? -17.196 -3.063 26.541 1.00 97.25 108 THR A N 1
ATOM 880 C CA . THR A 1 108 ? -17.450 -4.196 27.452 1.00 97.25 108 THR A CA 1
ATOM 881 C C . THR A 1 108 ? -17.440 -3.777 28.921 1.00 97.25 108 THR A C 1
ATOM 883 O O . THR A 1 108 ? -18.285 -4.198 29.704 1.00 97.25 108 THR A O 1
ATOM 886 N N . ILE A 1 109 ? -16.520 -2.888 29.312 1.00 97.19 109 ILE A N 1
ATOM 887 C CA . ILE A 1 109 ? -16.474 -2.377 30.690 1.00 97.19 109 ILE A CA 1
ATOM 888 C C . ILE A 1 109 ? -17.719 -1.537 30.998 1.00 97.19 109 ILE A C 1
ATOM 890 O O . ILE A 1 109 ? -18.237 -1.594 32.113 1.00 97.19 109 ILE A O 1
ATOM 894 N N . LYS A 1 110 ? -18.198 -0.736 30.040 1.00 97.06 110 LYS A N 1
ATOM 895 C CA . LYS A 1 110 ? -19.415 0.068 30.213 1.00 97.06 110 LYS A CA 1
ATOM 896 C C . LYS A 1 110 ? -20.649 -0.822 30.344 1.00 97.06 110 LYS A C 1
ATOM 898 O O . LYS A 1 110 ? -21.436 -0.602 31.260 1.00 97.06 110 LYS A O 1
ATOM 903 N N . THR A 1 111 ? -20.797 -1.833 29.488 1.00 95.62 111 THR A N 1
ATOM 904 C CA . THR A 1 111 ? -21.928 -2.770 29.553 1.00 95.62 111 THR A CA 1
ATOM 905 C C . THR A 1 111 ? -21.936 -3.553 30.858 1.00 95.62 111 THR A C 1
ATOM 907 O O . THR A 1 111 ? -22.983 -3.682 31.481 1.00 95.62 111 THR A O 1
ATOM 910 N N . ASP A 1 112 ? -20.769 -4.006 31.322 1.00 96.25 112 ASP A N 1
ATOM 911 C CA . ASP A 1 112 ? -20.655 -4.749 32.580 1.00 96.25 112 ASP A CA 1
ATOM 912 C C . ASP A 1 112 ? -21.042 -3.907 33.798 1.00 96.25 112 ASP A C 1
ATOM 914 O O . ASP A 1 112 ? -21.572 -4.444 34.768 1.00 96.25 112 ASP A O 1
ATOM 918 N N . LYS A 1 113 ? -20.763 -2.597 33.771 1.00 95.31 113 LYS A N 1
ATOM 919 C CA . LYS A 1 113 ? -21.181 -1.670 34.832 1.00 95.31 113 LYS A CA 1
ATOM 920 C C . LYS A 1 113 ? -22.696 -1.497 34.840 1.00 95.31 113 LYS A C 1
ATOM 922 O O . LYS A 1 113 ? -23.306 -1.666 35.883 1.00 95.31 113 LYS A O 1
ATOM 927 N N . LEU A 1 114 ? -23.292 -1.257 33.671 1.00 93.50 114 LEU A N 1
ATOM 928 C CA . LEU A 1 114 ? -24.744 -1.094 33.531 1.00 93.50 114 LEU A CA 1
ATOM 929 C C . LEU A 1 114 ? -25.546 -2.354 33.889 1.00 93.50 114 LEU A C 1
ATOM 931 O O . LEU A 1 114 ? -26.723 -2.243 34.194 1.00 93.50 114 LEU A O 1
ATOM 935 N N . LEU A 1 115 ? -24.941 -3.543 33.810 1.00 90.38 115 LEU A N 1
ATOM 936 C CA . LEU A 1 115 ? -25.583 -4.812 34.176 1.00 90.38 115 LEU A CA 1
ATOM 937 C C . LEU A 1 115 ? -25.488 -5.152 35.670 1.00 90.38 115 LEU A C 1
ATOM 939 O O . LEU A 1 115 ? -26.191 -6.052 36.125 1.00 90.38 115 LEU A O 1
ATOM 943 N N . LYS A 1 116 ? -24.561 -4.526 36.403 1.00 83.25 116 LYS A N 1
ATOM 944 C CA . LYS A 1 116 ? -24.320 -4.793 37.832 1.00 83.25 116 LYS A CA 1
ATOM 945 C C . LYS A 1 116 ? -25.014 -3.795 38.759 1.00 83.25 116 LYS A C 1
ATOM 947 O O . LYS A 1 116 ? -25.115 -4.097 39.948 1.00 83.25 116 LYS A O 1
ATOM 952 N N . ASP A 1 117 ? -25.445 -2.660 38.220 1.00 54.88 117 ASP A N 1
ATOM 953 C CA . ASP A 1 117 ? -26.329 -1.689 38.874 1.00 54.88 117 ASP A CA 1
ATOM 954 C C . ASP A 1 117 ? -27.804 -2.091 38.688 1.00 54.88 117 ASP A C 1
ATOM 956 O O . ASP A 1 117 ? -28.592 -1.886 39.640 1.00 54.88 117 ASP A O 1
#

Secondary structure (DSSP, 8-state):
-------------------------------------GGG-S-TT-PPPP------THHHHTTSPPS--TT-HHHHHHHHHHHHHHHHHHHHHHHHHHHHHHHHHHHHHHHHHHHH-